Protein AF-A0A0F9E279-F1 (afdb_monomer)

Structure (mmCIF, N/CA/C/O backbone):
data_AF-A0A0F9E279-F1
#
_entry.id   AF-A0A0F9E279-F1
#
loop_
_atom_site.group_PDB
_atom_site.id
_atom_site.type_symbol
_atom_site.label_atom_id
_atom_site.label_alt_id
_atom_site.label_comp_id
_atom_site.label_asym_id
_atom_site.label_entity_id
_atom_site.label_seq_id
_atom_site.pdbx_PDB_ins_code
_atom_site.Cartn_x
_atom_site.Cartn_y
_atom_site.Cartn_z
_atom_site.occupancy
_atom_site.B_iso_or_equiv
_atom_site.auth_seq_id
_atom_site.auth_comp_id
_atom_site.auth_asym_id
_atom_site.auth_atom_id
_atom_site.pdbx_PDB_model_num
ATOM 1 N N . ALA A 1 1 ? 1.666 -4.361 -21.764 1.00 61.16 1 ALA A N 1
ATOM 2 C CA . ALA A 1 1 ? 2.051 -3.544 -20.598 1.00 61.16 1 ALA A CA 1
ATOM 3 C C . ALA A 1 1 ? 2.930 -4.397 -19.698 1.00 61.16 1 ALA A C 1
ATOM 5 O O . ALA A 1 1 ? 2.557 -5.536 -19.444 1.00 61.16 1 ALA A O 1
ATOM 6 N N . THR A 1 2 ? 4.096 -3.897 -19.292 1.00 75.94 2 THR A N 1
ATOM 7 C CA . THR A 1 2 ? 5.041 -4.641 -18.443 1.00 75.94 2 THR A CA 1
ATOM 8 C C . THR A 1 2 ? 4.869 -4.187 -17.002 1.00 75.94 2 THR A C 1
ATOM 10 O O . THR A 1 2 ? 4.791 -2.989 -16.748 1.00 75.94 2 THR A O 1
ATOM 13 N N . MET A 1 3 ? 4.785 -5.141 -16.081 1.00 80.81 3 MET A N 1
ATOM 14 C CA . MET A 1 3 ? 4.761 -4.874 -14.648 1.00 80.81 3 MET A CA 1
ATOM 15 C C . MET A 1 3 ? 6.196 -4.728 -14.148 1.00 80.81 3 MET A C 1
ATOM 17 O O . MET A 1 3 ? 7.059 -5.524 -14.524 1.00 80.81 3 MET A O 1
ATOM 21 N N . THR A 1 4 ? 6.460 -3.708 -13.340 1.00 86.69 4 THR A N 1
ATOM 22 C CA . THR A 1 4 ? 7.771 -3.494 -12.720 1.00 86.69 4 THR A CA 1
ATOM 23 C C . THR A 1 4 ? 7.695 -3.793 -11.229 1.00 86.69 4 THR A C 1
ATOM 25 O O . THR A 1 4 ? 6.617 -3.824 -10.639 1.00 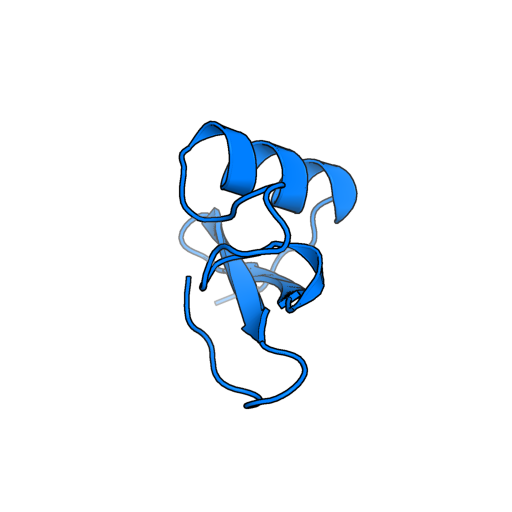86.69 4 THR A O 1
ATOM 28 N N . TRP A 1 5 ? 8.845 -4.069 -10.621 1.00 86.88 5 TRP A N 1
ATOM 29 C CA . TRP A 1 5 ? 8.940 -4.381 -9.200 1.00 86.88 5 TRP A CA 1
ATOM 30 C C . TRP A 1 5 ? 9.853 -3.358 -8.550 1.00 86.88 5 TRP A C 1
ATOM 32 O O . TRP A 1 5 ? 11.002 -3.197 -8.965 1.00 86.88 5 TRP A O 1
ATOM 42 N N . LYS A 1 6 ? 9.326 -2.658 -7.551 1.00 87.88 6 LYS A N 1
ATOM 43 C CA . LYS A 1 6 ? 10.119 -1.850 -6.631 1.00 87.88 6 LYS A CA 1
ATOM 44 C C . LYS A 1 6 ? 10.447 -2.676 -5.395 1.00 87.88 6 LYS A C 1
ATOM 46 O O . LYS A 1 6 ? 9.868 -3.739 -5.162 1.00 87.88 6 LYS A O 1
ATOM 51 N N . ASP A 1 7 ? 11.358 -2.150 -4.588 1.00 93.88 7 ASP A N 1
ATOM 52 C C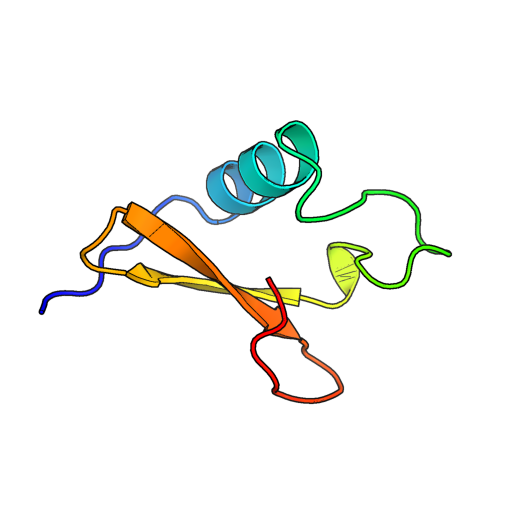A . ASP A 1 7 ? 11.464 -2.589 -3.207 1.00 93.88 7 ASP A CA 1
ATOM 53 C C . ASP A 1 7 ? 10.102 -2.404 -2.513 1.00 93.88 7 ASP A C 1
ATOM 55 O O . ASP A 1 7 ? 9.490 -1.333 -2.584 1.00 93.88 7 ASP A O 1
ATOM 59 N N . SER A 1 8 ? 9.595 -3.466 -1.885 1.00 93.38 8 SER A N 1
ATOM 60 C CA . SER A 1 8 ? 8.255 -3.443 -1.301 1.00 93.38 8 SER A CA 1
ATOM 61 C C . SER A 1 8 ? 8.155 -2.452 -0.148 1.00 93.38 8 SER A C 1
ATOM 63 O O . SER A 1 8 ? 7.118 -1.815 0.008 1.00 93.38 8 SER A O 1
ATOM 65 N N . GLN A 1 9 ? 9.219 -2.295 0.646 1.00 95.00 9 GLN A N 1
ATOM 66 C CA . GLN A 1 9 ? 9.216 -1.357 1.760 1.00 95.00 9 GLN A CA 1
ATOM 67 C C . GLN A 1 9 ? 9.079 0.079 1.245 1.00 95.00 9 GLN A C 1
ATOM 69 O O . GLN A 1 9 ? 8.229 0.812 1.744 1.00 95.00 9 GLN A O 1
ATOM 74 N N . GLN A 1 10 ? 9.813 0.442 0.189 1.00 95.31 10 GLN A N 1
ATOM 75 C CA . GLN A 1 10 ? 9.679 1.759 -0.445 1.00 95.31 10 GLN A CA 1
ATOM 76 C C . GLN A 1 10 ? 8.267 2.012 -0.991 1.00 95.31 10 GLN A C 1
ATOM 78 O O . GLN A 1 10 ? 7.734 3.106 -0.821 1.00 95.31 10 GLN A O 1
ATOM 83 N N . ALA A 1 11 ? 7.634 1.009 -1.610 1.00 95.38 11 ALA A N 1
ATOM 84 C CA . ALA A 1 11 ? 6.263 1.145 -2.107 1.00 95.38 11 ALA A CA 1
ATOM 85 C C . ALA A 1 11 ? 5.267 1.419 -0.964 1.00 95.38 11 ALA A C 1
ATOM 87 O O . ALA A 1 11 ? 4.431 2.318 -1.067 1.00 95.38 11 ALA A O 1
ATOM 88 N N . PHE A 1 12 ? 5.376 0.683 0.148 1.00 96.12 12 PHE A N 1
ATOM 89 C CA . PHE A 1 12 ? 4.534 0.903 1.327 1.00 96.12 12 PHE A CA 1
ATOM 90 C C . PHE A 1 12 ? 4.788 2.260 1.987 1.00 96.12 12 PHE A C 1
ATOM 92 O O . PHE A 1 12 ? 3.835 2.935 2.366 1.00 96.12 12 PHE A O 1
ATOM 99 N N . GLU A 1 13 ? 6.049 2.673 2.124 1.00 96.56 13 GLU A N 1
ATOM 100 C CA . GLU A 1 13 ? 6.405 3.970 2.705 1.00 96.56 13 GLU A CA 1
ATOM 101 C C . GLU A 1 13 ? 5.821 5.124 1.893 1.00 96.56 13 GLU A C 1
ATOM 103 O O . GLU A 1 13 ? 5.164 5.989 2.472 1.00 96.56 13 GLU A O 1
ATOM 108 N N . TYR A 1 14 ? 5.959 5.083 0.566 1.00 94.94 14 TYR A N 1
ATOM 109 C CA . TYR A 1 14 ? 5.366 6.080 -0.319 1.00 94.94 14 TYR A CA 1
ATOM 110 C C . TYR A 1 14 ? 3.836 6.092 -0.226 1.00 94.94 14 TYR A C 1
ATOM 112 O O . TYR A 1 14 ? 3.236 7.151 -0.066 1.00 94.94 14 TYR A O 1
ATOM 120 N N . ALA A 1 15 ? 3.188 4.921 -0.262 1.00 95.06 15 ALA A N 1
ATOM 121 C CA . ALA A 1 15 ? 1.733 4.818 -0.139 1.00 95.06 15 ALA A CA 1
ATOM 122 C C . ALA A 1 15 ? 1.210 5.373 1.197 1.00 95.06 15 ALA A C 1
ATOM 124 O O . ALA A 1 15 ? 0.124 5.952 1.235 1.00 95.06 15 ALA A O 1
ATOM 125 N N . ILE A 1 16 ? 1.977 5.229 2.280 1.00 96.50 16 ILE A N 1
ATOM 126 C CA . ILE A 1 16 ? 1.664 5.831 3.580 1.00 96.50 16 ILE A CA 1
ATOM 127 C C . ILE A 1 16 ? 1.862 7.349 3.546 1.00 96.50 16 ILE A C 1
ATOM 129 O O . ILE A 1 16 ? 1.011 8.088 4.035 1.00 96.50 16 ILE A O 1
ATOM 133 N N . GLU A 1 17 ? 2.964 7.824 2.966 1.00 96.88 17 GLU A N 1
ATOM 134 C CA . GLU A 1 17 ? 3.287 9.252 2.873 1.00 96.88 17 GLU A CA 1
ATOM 135 C C . GLU A 1 17 ? 2.224 10.035 2.093 1.00 96.88 17 GLU A C 1
ATOM 137 O O . GLU A 1 17 ? 1.810 11.111 2.523 1.00 96.88 17 GLU A O 1
ATOM 142 N N . VAL A 1 18 ? 1.725 9.473 0.987 1.00 94.56 18 VAL A N 1
ATOM 143 C CA . VAL A 1 18 ? 0.671 10.097 0.167 1.00 94.56 18 VAL A CA 1
ATOM 144 C C . VAL A 1 18 ? -0.750 9.821 0.675 1.00 94.56 18 VAL A C 1
ATOM 146 O O . VAL A 1 18 ? -1.718 10.223 0.034 1.00 94.56 18 VAL A O 1
ATOM 149 N N . GLY A 1 19 ? -0.897 9.129 1.811 1.00 94.56 19 GLY A N 1
ATOM 150 C CA . GLY A 1 19 ? -2.184 8.883 2.470 1.00 94.56 19 GLY A CA 1
ATOM 151 C C . GLY A 1 19 ? -3.058 7.788 1.848 1.00 94.56 19 GLY A C 1
ATOM 152 O O . GLY A 1 19 ? -4.213 7.641 2.242 1.00 94.56 19 GLY A O 1
ATOM 153 N N . ARG A 1 20 ? -2.528 6.997 0.906 1.00 95.19 20 ARG A N 1
ATOM 154 C CA . ARG A 1 20 ? -3.208 5.815 0.339 1.00 95.19 20 ARG A CA 1
ATOM 155 C C . ARG A 1 20 ? -3.334 4.697 1.375 1.00 95.19 20 ARG A C 1
ATOM 157 O O . ARG A 1 20 ? -4.392 4.088 1.504 1.00 95.19 20 ARG A O 1
ATOM 164 N N . LEU A 1 21 ? -2.280 4.467 2.155 1.00 96.06 21 LEU A N 1
ATOM 165 C CA . LEU A 1 21 ? -2.251 3.513 3.266 1.00 96.06 21 LEU A CA 1
ATOM 166 C C . LEU A 1 21 ? -1.995 4.223 4.600 1.00 96.06 21 LEU A C 1
ATOM 168 O O . LEU A 1 21 ? -1.503 5.346 4.640 1.00 96.06 21 LEU A O 1
ATOM 172 N N . SER A 1 22 ? -2.296 3.550 5.708 1.00 96.81 22 SER A N 1
ATOM 173 C CA . SER A 1 22 ? -2.071 4.068 7.060 1.00 96.81 22 SER A CA 1
ATOM 174 C C . SER A 1 22 ? -1.186 3.147 7.899 1.00 96.81 22 SER A C 1
ATOM 176 O O . SER A 1 22 ? -1.156 1.930 7.714 1.00 96.81 22 SER A O 1
ATOM 178 N N . ARG A 1 23 ? -0.469 3.731 8.866 1.00 96.62 23 ARG A N 1
ATOM 179 C CA . ARG A 1 23 ? 0.228 2.991 9.937 1.00 96.62 23 ARG A CA 1
ATOM 180 C C . ARG A 1 23 ? -0.667 2.713 11.144 1.00 96.62 23 ARG A C 1
ATOM 182 O O . ARG A 1 23 ? -0.280 1.919 11.999 1.00 96.62 23 ARG A O 1
ATOM 189 N N . ASP A 1 24 ? -1.823 3.363 11.215 1.00 97.44 24 ASP A N 1
ATOM 190 C CA . ASP A 1 24 ? -2.808 3.147 12.266 1.00 97.44 24 ASP A CA 1
ATOM 191 C C . ASP A 1 24 ? -3.506 1.800 12.058 1.00 97.44 24 ASP A C 1
ATOM 193 O O . ASP A 1 24 ? -4.031 1.531 10.979 1.00 97.44 24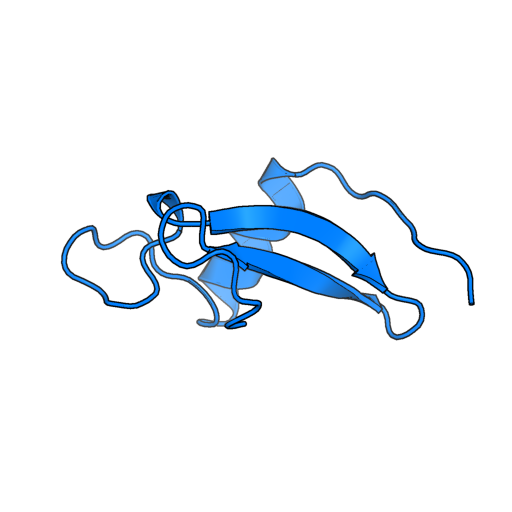 ASP A O 1
ATOM 197 N N . ARG A 1 25 ? -3.491 0.954 13.091 1.00 96.31 25 ARG A N 1
ATOM 198 C CA . ARG A 1 25 ? -4.084 -0.390 13.059 1.00 96.31 25 ARG A CA 1
ATOM 199 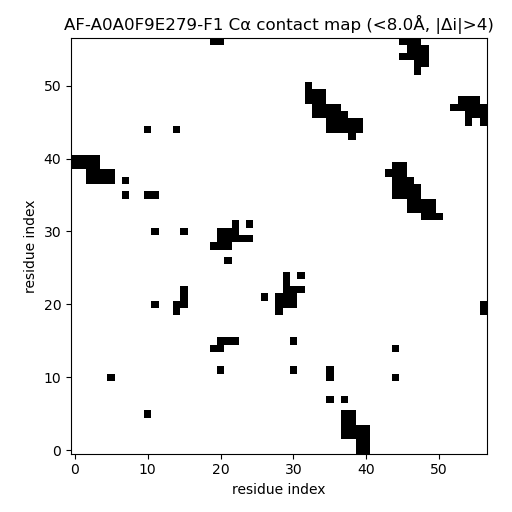C C . ARG A 1 25 ? -5.606 -0.355 13.011 1.00 96.31 25 ARG A C 1
ATOM 201 O O . ARG A 1 25 ? -6.198 -1.303 12.495 1.00 96.31 25 ARG A O 1
ATOM 208 N N . ASP A 1 26 ? -6.204 0.722 13.511 1.00 96.25 26 ASP A N 1
ATOM 209 C CA . ASP A 1 26 ? -7.653 0.900 13.552 1.00 96.25 26 ASP A CA 1
ATOM 210 C C . ASP A 1 26 ? -8.197 1.506 12.247 1.00 96.25 26 ASP A C 1
ATOM 212 O O . ASP A 1 26 ? -9.406 1.524 12.030 1.00 96.25 26 ASP A O 1
ATOM 216 N N . ALA A 1 27 ? -7.320 1.951 11.338 1.00 94.75 27 ALA A N 1
ATOM 217 C CA . ALA A 1 27 ? -7.725 2.463 10.036 1.00 94.75 27 ALA 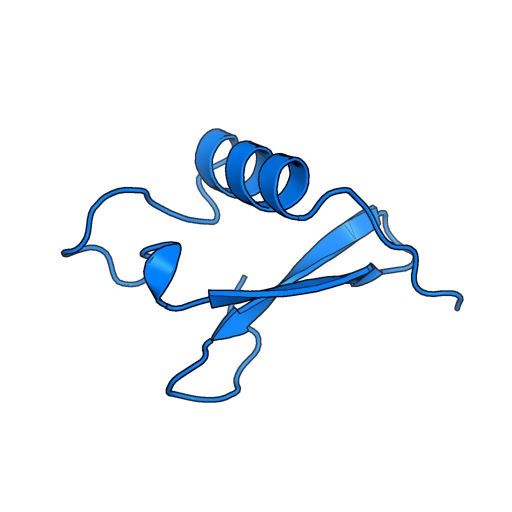A CA 1
ATOM 218 C C . ALA A 1 27 ? -8.148 1.338 9.072 1.00 94.75 27 ALA A C 1
ATOM 220 O O . ALA A 1 27 ? -7.551 0.251 9.009 1.00 94.75 27 ALA A O 1
ATOM 221 N N . ASP A 1 28 ? -9.148 1.622 8.238 1.00 92.44 28 ASP A N 1
ATOM 222 C CA . ASP A 1 28 ? -9.603 0.696 7.194 1.00 92.44 28 ASP A C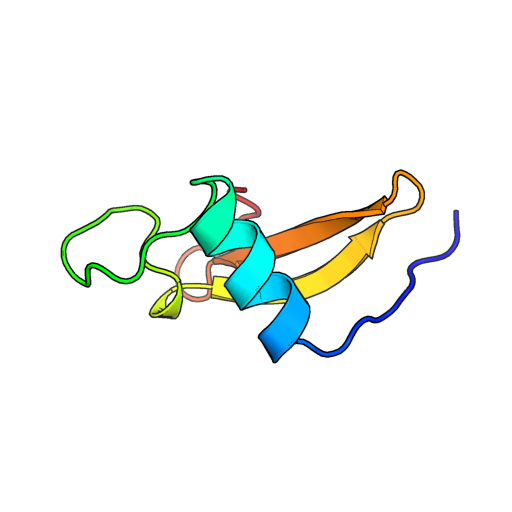A 1
ATOM 223 C C . ASP A 1 28 ? -8.473 0.374 6.205 1.00 92.44 28 ASP A C 1
ATOM 225 O O . ASP A 1 28 ? -8.243 -0.791 5.872 1.00 92.44 28 ASP A O 1
ATOM 229 N N . ASN A 1 29 ? -7.672 1.382 5.849 1.00 94.25 29 ASN A N 1
ATOM 230 C CA . ASN A 1 29 ? -6.502 1.270 4.978 1.00 94.25 29 ASN A CA 1
ATOM 231 C C . ASN A 1 29 ? -5.188 0.970 5.732 1.00 94.25 29 ASN A C 1
ATOM 233 O O . ASN A 1 29 ? -4.107 1.356 5.279 1.00 94.25 29 ASN A O 1
ATOM 237 N N . TYR A 1 30 ? -5.247 0.295 6.886 1.00 96.75 30 TYR A N 1
ATOM 238 C CA . TYR A 1 30 ? -4.044 -0.124 7.607 1.00 96.75 30 TYR A CA 1
ATOM 239 C C . TYR A 1 30 ? -3.123 -0.964 6.709 1.00 96.75 30 TYR A C 1
ATOM 241 O O . TYR A 1 30 ? -3.509 -2.039 6.251 1.00 96.75 30 TYR A O 1
ATOM 249 N N . ALA A 1 31 ? -1.879 -0.519 6.513 1.00 96.56 31 ALA A N 1
ATOM 250 C CA . ALA A 1 31 ? -0.905 -1.137 5.612 1.00 96.56 31 ALA A CA 1
ATOM 251 C C . ALA A 1 31 ? -0.651 -2.624 5.909 1.00 96.56 31 ALA A C 1
ATOM 253 O O . ALA A 1 31 ? -0.378 -3.394 4.993 1.00 96.56 31 ALA A O 1
ATOM 254 N N . GLY A 1 32 ? -0.795 -3.050 7.170 1.00 96.06 32 GLY A N 1
ATOM 255 C CA . GLY A 1 32 ? -0.642 -4.455 7.559 1.00 96.06 32 GLY A CA 1
ATOM 256 C C . GLY A 1 32 ? -1.700 -5.401 6.974 1.00 96.06 32 GLY A C 1
ATOM 257 O O . GLY A 1 32 ? -1.498 -6.611 7.016 1.00 96.06 32 GLY A O 1
ATOM 258 N N . LYS A 1 33 ? -2.797 -4.874 6.411 1.00 96.25 33 LYS A N 1
ATOM 259 C CA . LYS A 1 33 ? -3.835 -5.643 5.701 1.00 96.25 33 LYS A CA 1
ATOM 260 C C . LYS A 1 33 ? -3.514 -5.849 4.218 1.00 96.25 33 LYS A C 1
ATOM 262 O O . LYS A 1 33 ? -4.308 -6.458 3.510 1.00 96.25 33 LYS A O 1
ATOM 267 N N . TYR A 1 34 ? -2.390 -5.336 3.717 1.00 96.62 34 TYR A N 1
ATOM 268 C CA . TYR A 1 34 ? -2.104 -5.300 2.285 1.00 96.62 34 TYR A CA 1
ATOM 269 C C . TYR A 1 34 ? -0.798 -6.004 1.923 1.00 96.62 34 TYR A C 1
ATOM 271 O O . TYR A 1 34 ? 0.159 -6.056 2.690 1.00 96.62 34 TYR A O 1
ATOM 279 N N . MET A 1 35 ? -0.761 -6.515 0.696 1.00 95.88 35 MET A N 1
ATOM 280 C CA . MET A 1 35 ? 0.410 -7.075 0.035 1.00 95.88 35 MET A CA 1
ATOM 281 C C . MET A 1 35 ? 0.730 -6.245 -1.207 1.00 95.88 35 MET A C 1
ATOM 283 O O . MET A 1 35 ? -0.153 -5.973 -2.020 1.00 95.88 35 MET A O 1
ATOM 287 N N . TYR A 1 36 ? 1.998 -5.871 -1.373 1.00 95.44 36 TYR A N 1
ATOM 288 C CA . TYR A 1 36 ? 2.465 -5.228 -2.596 1.00 95.44 36 TYR A CA 1
ATOM 289 C C . TYR A 1 36 ? 2.499 -6.243 -3.740 1.00 95.44 36 TYR A C 1
ATOM 291 O O . TYR A 1 36 ? 3.137 -7.291 -3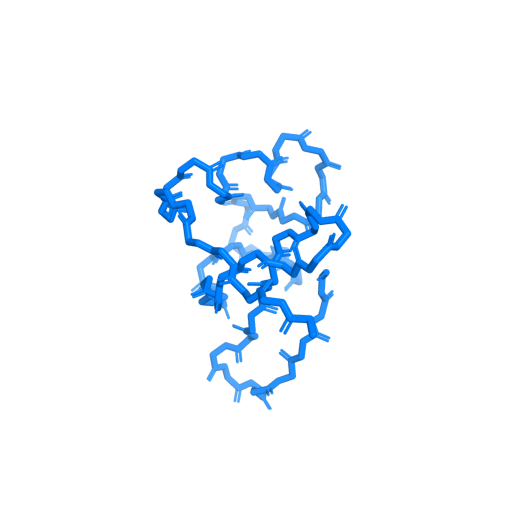.639 1.00 95.44 36 TYR A O 1
ATOM 299 N N . MET A 1 37 ? 1.808 -5.924 -4.830 1.00 95.06 37 MET A N 1
ATOM 300 C CA . MET A 1 37 ? 1.681 -6.802 -5.992 1.00 95.06 37 MET A CA 1
ATOM 301 C C . MET A 1 37 ? 2.615 -6.418 -7.136 1.00 95.06 37 MET A C 1
ATOM 303 O O . MET A 1 37 ? 2.646 -7.143 -8.125 1.00 95.06 37 MET A O 1
ATOM 307 N N . GLY A 1 38 ? 3.353 -5.313 -7.008 1.00 93.81 38 GLY A N 1
ATOM 308 C CA . GLY A 1 38 ? 4.187 -4.716 -8.049 1.00 93.81 38 GLY A CA 1
ATOM 309 C C . GLY A 1 38 ? 3.632 -3.368 -8.527 1.00 93.81 38 GLY A C 1
ATOM 310 O O . GLY A 1 38 ? 2.625 -2.870 -8.023 1.00 93.81 38 GLY A O 1
ATOM 311 N N . THR A 1 39 ? 4.300 -2.767 -9.503 1.00 93.81 39 THR A N 1
ATOM 312 C CA . THR A 1 39 ? 3.968 -1.455 -10.065 1.00 93.81 39 THR A CA 1
ATOM 313 C C . THR A 1 39 ? 3.467 -1.624 -11.496 1.00 93.81 39 THR A C 1
ATOM 315 O O . THR A 1 39 ? 4.067 -2.334 -12.312 1.00 93.81 39 THR A O 1
ATOM 318 N N . ASN A 1 40 ? 2.335 -0.997 -11.810 1.00 91.62 40 ASN A N 1
ATOM 319 C CA . ASN A 1 40 ? 1.744 -1.063 -13.142 1.00 91.62 40 ASN A CA 1
ATOM 320 C C . ASN A 1 40 ? 2.520 -0.186 -14.154 1.00 91.62 40 ASN A C 1
ATOM 322 O O . ASN A 1 40 ? 3.488 0.500 -13.830 1.00 91.62 40 ASN A O 1
ATOM 326 N N . TRP A 1 41 ? 2.075 -0.183 -15.409 1.00 88.12 41 TRP A N 1
ATOM 327 C CA . TRP A 1 41 ? 2.707 0.582 -16.489 1.00 88.12 41 TRP A CA 1
ATOM 328 C C . TRP A 1 41 ? 2.519 2.108 -16.387 1.00 88.12 41 TRP A C 1
ATOM 330 O O . TRP A 1 41 ? 3.255 2.837 -17.046 1.00 88.12 41 TRP A O 1
ATOM 340 N N . ASN A 1 42 ? 1.573 2.581 -15.568 1.00 88.88 42 ASN A N 1
ATOM 341 C CA . ASN A 1 42 ? 1.395 3.999 -15.236 1.00 88.88 42 ASN A CA 1
ATOM 342 C C . ASN A 1 42 ? 2.338 4.459 -14.114 1.00 88.88 42 ASN A C 1
ATOM 344 O O . ASN A 1 42 ? 2.438 5.654 -13.854 1.00 88.88 42 ASN A O 1
ATOM 348 N N . GLY A 1 43 ? 3.034 3.526 -13.458 1.00 88.00 43 GLY A N 1
ATOM 349 C CA . GLY A 1 43 ? 3.858 3.812 -12.288 1.00 88.00 43 GLY A CA 1
ATOM 350 C C . GLY A 1 43 ? 3.115 3.695 -10.956 1.00 88.00 43 GLY A C 1
ATOM 351 O O . GLY A 1 43 ? 3.725 3.975 -9.922 1.00 88.00 43 GLY A O 1
ATOM 352 N N . ASP A 1 44 ? 1.855 3.243 -10.957 1.00 90.50 44 ASP A N 1
ATOM 353 C CA . ASP A 1 44 ? 1.076 3.068 -9.732 1.00 90.50 44 ASP A CA 1
ATOM 354 C C . ASP A 1 44 ? 1.464 1.771 -9.030 1.00 90.50 44 ASP A C 1
ATOM 356 O O . ASP A 1 44 ? 1.440 0.680 -9.614 1.00 90.50 44 ASP A O 1
ATOM 360 N N . ASP A 1 45 ? 1.788 1.892 -7.749 1.00 94.38 45 ASP A N 1
ATOM 361 C CA . ASP A 1 45 ? 2.017 0.748 -6.877 1.00 94.38 45 ASP A CA 1
ATOM 362 C C . ASP A 1 45 ? 0.679 0.089 -6.539 1.00 94.38 45 ASP A C 1
ATOM 364 O O . ASP A 1 45 ? -0.244 0.761 -6.076 1.00 94.38 45 ASP A O 1
ATOM 368 N N . LEU A 1 46 ? 0.570 -1.215 -6.795 1.00 94.38 46 LEU A N 1
ATOM 369 C CA . LEU A 1 46 ? -0.648 -1.982 -6.572 1.00 94.38 46 LEU A CA 1
ATOM 370 C C . LEU A 1 46 ? -0.573 -2.709 -5.235 1.00 94.38 46 LEU A C 1
ATOM 372 O O . LEU A 1 46 ? 0.363 -3.474 -4.981 1.00 94.38 46 LEU A O 1
ATOM 376 N N . PHE A 1 47 ? -1.609 -2.534 -4.423 1.00 95.75 47 PHE A N 1
ATOM 377 C CA . PHE A 1 47 ? -1.745 -3.196 -3.135 1.00 95.75 47 PHE A CA 1
ATOM 378 C C . PHE A 1 47 ? -3.008 -4.042 -3.126 1.00 95.75 47 PHE A C 1
ATOM 380 O O . PHE A 1 47 ? -4.089 -3.583 -3.493 1.00 95.75 47 PHE A O 1
ATOM 387 N N . LYS A 1 48 ? -2.861 -5.296 -2.712 1.00 95.44 48 LYS A N 1
ATOM 388 C CA . LYS A 1 48 ? -3.963 -6.244 -2.604 1.00 95.44 48 LYS A CA 1
ATOM 389 C C . LYS A 1 48 ? -4.241 -6.528 -1.143 1.00 95.44 48 LYS A C 1
ATOM 391 O O . LYS A 1 48 ? -3.323 -6.902 -0.414 1.00 95.44 48 LYS A O 1
ATOM 396 N N . ASN A 1 49 ? -5.488 -6.367 -0.729 1.00 95.31 49 ASN A N 1
ATOM 397 C CA . ASN A 1 49 ? -5.907 -6.697 0.620 1.00 95.31 49 ASN A CA 1
ATOM 398 C C . ASN A 1 49 ? -5.784 -8.218 0.836 1.00 95.31 49 ASN A C 1
ATOM 400 O O . ASN A 1 49 ? -6.226 -9.014 0.001 1.00 95.31 49 ASN A O 1
ATOM 404 N N . VAL A 1 50 ? -5.137 -8.631 1.924 1.00 93.44 50 VAL A N 1
ATOM 405 C CA . VAL A 1 50 ? -4.842 -10.045 2.203 1.00 93.44 50 VAL A CA 1
ATOM 406 C C . VAL A 1 50 ? -6.084 -10.832 2.613 1.00 93.44 50 VAL A C 1
ATOM 408 O O . VAL A 1 50 ? -6.171 -12.021 2.303 1.00 93.44 50 VAL A O 1
ATOM 411 N N . ASP A 1 51 ? -7.053 -10.165 3.240 1.00 91.56 51 ASP A N 1
ATOM 412 C CA . ASP A 1 51 ? -8.276 -10.778 3.751 1.00 91.56 51 ASP A CA 1
ATOM 413 C C . ASP A 1 51 ? -9.339 -10.878 2.650 1.00 91.56 51 ASP A C 1
ATOM 415 O O . ASP A 1 51 ? -9.904 -11.949 2.417 1.00 91.56 51 ASP A O 1
ATOM 419 N N . THR A 1 52 ? -9.581 -9.782 1.920 1.00 93.19 52 THR A N 1
ATOM 420 C CA . THR A 1 52 ? -10.648 -9.715 0.902 1.00 93.19 52 THR A CA 1
ATOM 421 C C . THR A 1 52 ? -10.189 -10.149 -0.488 1.00 93.19 52 THR A C 1
ATOM 423 O O . THR A 1 52 ? -11.006 -10.546 -1.316 1.00 93.19 52 THR A O 1
ATOM 426 N N . ARG A 1 53 ? -8.874 -10.139 -0.748 1.00 91.38 53 ARG A N 1
ATOM 427 C CA . ARG A 1 53 ? -8.261 -10.351 -2.073 1.00 91.38 53 ARG A CA 1
ATOM 428 C C . ARG A 1 53 ? -8.638 -9.298 -3.117 1.00 91.38 53 ARG A C 1
ATOM 430 O O . ARG A 1 53 ? -8.420 -9.540 -4.307 1.00 91.38 53 ARG A O 1
ATOM 437 N N . GLU A 1 54 ? -9.145 -8.151 -2.696 1.00 91.50 54 GLU A N 1
ATOM 438 C CA . GLU A 1 54 ? -9.468 -7.032 -3.578 1.00 91.50 54 GLU A CA 1
ATOM 439 C C . GLU A 1 54 ? -8.295 -6.046 -3.671 1.00 91.50 54 GLU A C 1
ATOM 441 O O . GLU A 1 54 ? -7.406 -6.021 -2.814 1.00 91.50 54 GLU A O 1
ATOM 446 N N . TYR A 1 55 ? -8.257 -5.277 -4.759 1.00 86.44 55 TYR A N 1
ATOM 447 C CA . TYR A 1 55 ? -7.340 -4.149 -4.917 1.00 86.44 55 TYR A CA 1
ATOM 448 C C . TYR A 1 55 ? -8.086 -2.903 -4.468 1.00 86.44 55 TYR A C 1
ATOM 450 O O . TYR A 1 55 ? -9.097 -2.567 -5.077 1.00 86.44 55 TYR A O 1
ATOM 458 N N . ASP A 1 56 ? -7.604 -2.258 -3.413 1.00 68.56 56 ASP A N 1
ATOM 459 C CA . ASP A 1 56 ? -8.382 -1.233 -2.701 1.00 68.56 56 ASP A CA 1
ATOM 460 C C . ASP A 1 56 ? -7.684 0.135 -2.668 1.00 68.56 56 ASP A C 1
ATOM 462 O O . ASP A 1 56 ? -8.137 1.068 -2.010 1.00 68.56 56 ASP A O 1
ATOM 466 N N . VAL A 1 57 ? -6.546 0.258 -3.363 1.00 60.41 57 VAL A N 1
ATOM 467 C CA . VAL A 1 57 ? -5.649 1.413 -3.240 1.00 60.41 57 VAL A CA 1
ATOM 468 C C . VAL A 1 57 ? -4.992 1.796 -4.539 1.00 60.41 57 VAL A C 1
ATOM 470 O O . VAL A 1 57 ? -4.461 0.905 -5.238 1.00 60.41 57 VAL A O 1
#

Organism: NCBI:txid412755

Secondary structure (DSSP, 8-state):
---B---HHHHHHHHHHTTSSBS-TTSTTBGGGEEEEEE-TTSPEEEEETTT--B--

pLDDT: mean 91.73, std 7.86, range [60.41, 97.44]

Radius of gyra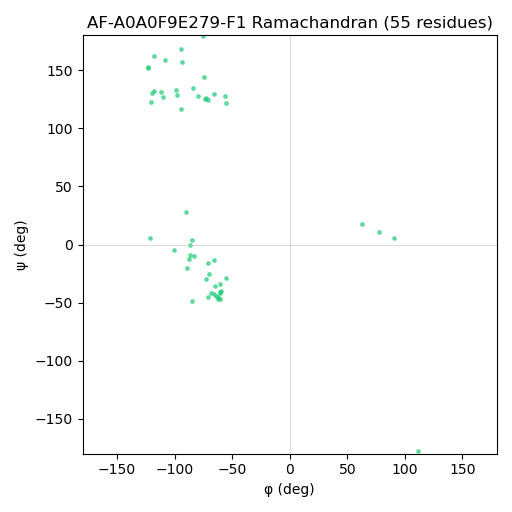tion: 10.87 Å; Cα contacts (8 Å, |Δi|>4): 87; chains: 1; bounding box: 22×21×34 Å

Sequence (57 aa):
ATMTWKDSQQAFEYAIEVGRLSRDR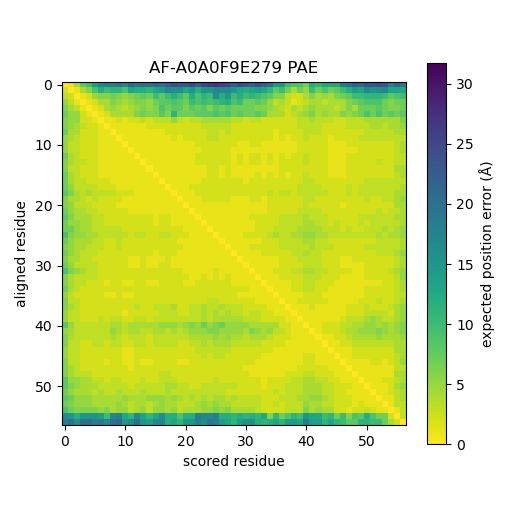DADNYAGKYMYMGTNWNGDDLFKNVDTREYDV

Solvent-accessible surface area (backbone atoms only — not comparable to full-atom values): 3457 Å² total; per-residue (Å²): 133,65,75,44,76,70,62,61,67,60,52,52,53,50,33,37,74,75,62,63,27,35,91,48,81,88,44,94,49,20,48,90,49,48,41,78,77,36,20,46,76,88,67,49,65,36,36,31,30,71,86,81,69,43,76,82,94

Nearest PDB structures (foldseek):
  7apj-assembly1_A  TM=4.624E-01  e=6.075E+00  Homo sapiens

Foldseek 3Di:
DDFAADDQVVLLVVCCVVPVAHCDPPDPRHVVQWDFPTADPVRRTWIAGPPPRDTRD

Mean predicted aligned error: 3.39 Å